Protein AF-A0A949XS47-F1 (afdb_monomer_lite)

Structure (mmCIF, N/CA/C/O backbone):
data_AF-A0A949XS47-F1
#
_entry.id   AF-A0A949XS47-F1
#
loop_
_atom_site.group_PDB
_atom_site.id
_atom_site.type_symbol
_atom_site.label_atom_id
_atom_site.label_alt_id
_atom_site.label_comp_id
_atom_site.label_asym_id
_atom_site.label_entity_id
_atom_site.label_seq_id
_atom_site.pdbx_PDB_ins_code
_atom_site.Cartn_x
_atom_site.Cartn_y
_atom_site.Cartn_z
_atom_site.occupancy
_atom_site.B_iso_or_equiv
_atom_site.auth_seq_id
_atom_site.auth_comp_id
_atom_site.auth_asym_id
_atom_site.auth_atom_id
_atom_site.pdbx_PDB_model_num
ATOM 1 N N . MET A 1 1 ? 10.000 6.674 -19.677 1.00 73.44 1 MET A N 1
ATOM 2 C CA . MET A 1 1 ? 9.782 7.045 -18.264 1.00 73.44 1 MET A CA 1
ATOM 3 C C . MET A 1 1 ? 8.305 6.850 -17.984 1.00 73.44 1 MET A C 1
ATOM 5 O O . MET A 1 1 ? 7.507 7.380 -18.744 1.00 73.44 1 MET A O 1
ATOM 9 N N . ILE A 1 2 ? 7.958 6.018 -17.003 1.00 85.81 2 ILE A N 1
ATOM 10 C CA . ILE A 1 2 ? 6.567 5.696 -16.661 1.00 85.81 2 ILE A CA 1
ATOM 11 C C . ILE A 1 2 ? 6.234 6.455 -15.379 1.00 85.81 2 ILE A C 1
ATOM 13 O O . ILE A 1 2 ? 6.978 6.359 -14.407 1.00 85.81 2 ILE A O 1
ATOM 17 N N . ALA A 1 3 ? 5.146 7.217 -15.401 1.00 92.31 3 ALA A N 1
ATOM 18 C CA . ALA A 1 3 ? 4.561 7.843 -14.226 1.00 92.31 3 ALA A CA 1
ATOM 19 C C . ALA A 1 3 ? 3.075 7.481 -14.215 1.00 92.31 3 ALA A C 1
ATOM 21 O O . ALA A 1 3 ? 2.383 7.681 -15.213 1.00 92.31 3 ALA A O 1
ATOM 22 N N . HIS A 1 4 ? 2.613 6.902 -13.113 1.00 94.00 4 HIS A N 1
ATOM 23 C CA . HIS A 1 4 ? 1.245 6.437 -12.940 1.00 94.00 4 HIS A CA 1
ATOM 24 C C . HIS A 1 4 ? 0.807 6.775 -11.516 1.00 94.00 4 HIS A C 1
ATOM 26 O O . HIS A 1 4 ? 1.558 6.531 -10.571 1.00 94.00 4 HIS A O 1
ATOM 32 N N . THR A 1 5 ? -0.384 7.353 -11.381 1.00 96.25 5 THR A N 1
ATOM 33 C CA . THR A 1 5 ? -0.919 7.822 -10.102 1.00 96.25 5 THR A CA 1
ATOM 34 C C . THR A 1 5 ? -2.338 7.305 -9.950 1.00 96.25 5 THR A C 1
ATOM 36 O O . THR A 1 5 ? -3.182 7.578 -10.802 1.00 96.25 5 THR A O 1
ATOM 39 N N . GLU A 1 6 ? -2.602 6.615 -8.845 1.00 96.50 6 GLU A N 1
ATOM 40 C CA . GLU A 1 6 ? -3.935 6.161 -8.457 1.00 96.50 6 GLU A CA 1
ATOM 41 C C . GLU A 1 6 ? -4.261 6.689 -7.057 1.00 96.50 6 GLU A C 1
ATOM 43 O O . GLU A 1 6 ? -3.389 6.769 -6.189 1.00 96.50 6 GLU A O 1
ATOM 48 N N . TYR A 1 7 ? -5.517 7.084 -6.851 1.00 96.62 7 TYR A N 1
ATOM 49 C CA . TYR A 1 7 ? -6.013 7.530 -5.554 1.00 96.62 7 TYR A CA 1
ATOM 50 C C . TYR A 1 7 ? -6.855 6.434 -4.925 1.00 96.62 7 TYR A C 1
ATOM 52 O O . TYR A 1 7 ? -7.815 5.955 -5.528 1.00 96.62 7 TYR A O 1
ATOM 60 N N . VAL A 1 8 ? -6.543 6.106 -3.675 1.00 95.06 8 VAL A N 1
ATOM 61 C CA . VAL A 1 8 ? -7.291 5.114 -2.905 1.00 95.06 8 VAL A CA 1
ATOM 62 C C . VAL A 1 8 ? -8.102 5.827 -1.842 1.00 95.06 8 VAL A C 1
ATOM 64 O O . VAL A 1 8 ? -7.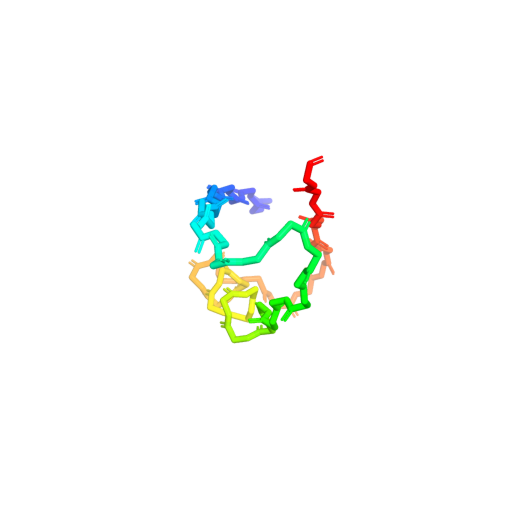569 6.600 -1.050 1.00 95.06 8 VAL A O 1
ATOM 67 N N . THR A 1 9 ? -9.408 5.580 -1.831 1.00 96.12 9 THR A N 1
ATOM 68 C CA . THR A 1 9 ? -10.315 6.129 -0.820 1.00 96.12 9 THR A CA 1
ATOM 69 C C . THR A 1 9 ? -10.799 5.005 0.079 1.00 96.12 9 THR A C 1
ATOM 71 O O . THR A 1 9 ? -11.310 3.995 -0.401 1.00 96.12 9 THR A O 1
ATOM 74 N N . PHE A 1 10 ? -10.677 5.199 1.390 1.00 95.00 10 PHE A N 1
ATOM 75 C CA . PHE A 1 10 ? -11.118 4.234 2.392 1.00 95.00 10 PHE A CA 1
ATOM 76 C C . PHE A 1 10 ? -12.325 4.768 3.156 1.00 95.00 10 PHE A C 1
ATOM 78 O O . PHE A 1 10 ? -12.397 5.949 3.486 1.00 95.00 10 PHE A O 1
ATOM 85 N N . THR A 1 11 ? -13.263 3.881 3.482 1.00 96.06 11 THR A N 1
ATOM 86 C CA . THR A 1 11 ? -14.306 4.142 4.481 1.00 96.06 11 THR A CA 1
ATOM 87 C C . THR A 1 11 ? -14.049 3.218 5.663 1.00 96.06 11 THR A C 1
ATOM 89 O O . THR A 1 11 ? -14.296 2.016 5.570 1.00 96.06 11 THR A O 1
ATOM 92 N N . THR A 1 12 ? -13.510 3.759 6.757 1.00 96.75 12 THR A N 1
ATOM 93 C CA . THR A 1 12 ? -13.231 2.978 7.969 1.00 96.75 12 THR A CA 1
ATOM 94 C C . THR A 1 12 ? -14.510 2.753 8.768 1.00 96.75 12 THR A C 1
ATOM 96 O O . THR A 1 12 ? -15.396 3.608 8.832 1.00 96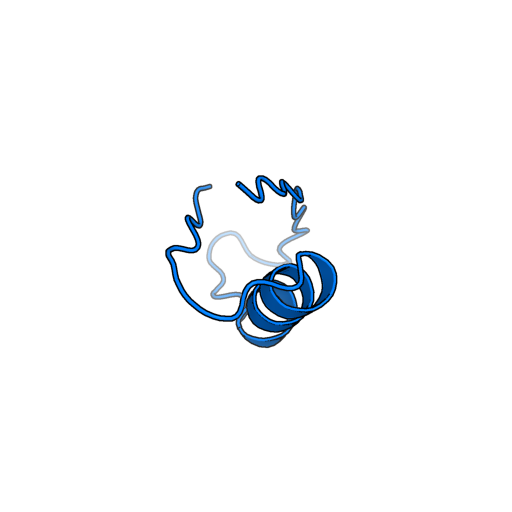.75 12 THR A O 1
ATOM 99 N N . LYS A 1 13 ? -14.620 1.587 9.409 1.00 96.19 13 LYS A N 1
ATOM 100 C CA . LYS A 1 13 ? -15.742 1.282 10.313 1.00 96.19 13 LYS A CA 1
ATOM 101 C C . LYS A 1 13 ? -15.467 1.772 11.728 1.00 96.19 13 LYS A C 1
ATOM 103 O O . LYS A 1 13 ? -16.398 1.968 12.508 1.00 96.19 13 LYS A O 1
ATOM 108 N N . LYS A 1 14 ? -14.189 1.922 12.082 1.00 97.19 14 LYS A N 1
ATOM 109 C CA . LYS A 1 14 ? -13.732 2.334 13.411 1.00 97.19 14 LYS A CA 1
ATOM 110 C C . LYS A 1 14 ? -12.846 3.571 13.317 1.00 97.19 14 LYS A C 1
ATOM 112 O O . LYS A 1 14 ? -12.227 3.841 12.293 1.00 97.19 14 LYS A O 1
ATOM 117 N N . ARG A 1 15 ? -12.738 4.295 14.438 1.00 96.00 15 ARG A N 1
ATOM 118 C CA . ARG A 1 15 ? -11.828 5.445 14.573 1.00 96.00 15 ARG A CA 1
ATOM 119 C C . ARG A 1 15 ? -10.355 5.063 14.359 1.00 96.00 15 ARG A C 1
ATOM 121 O O . ARG A 1 15 ? -9.599 5.881 13.856 1.00 96.00 15 ARG A O 1
ATOM 128 N N . TYR A 1 16 ? -9.967 3.846 14.744 1.00 97.50 16 TYR A N 1
ATOM 129 C CA . TYR A 1 16 ? -8.626 3.297 14.543 1.00 97.50 16 TYR A CA 1
ATOM 130 C C . TYR A 1 16 ? -8.754 1.917 13.906 1.00 97.50 16 TYR A C 1
ATOM 132 O O . TYR A 1 16 ? -9.418 1.036 14.459 1.00 97.50 16 TYR A O 1
ATOM 140 N N . GLU A 1 17 ? -8.153 1.750 12.735 1.00 97.00 17 GLU A N 1
ATOM 141 C CA . GLU A 1 17 ? -8.273 0.547 11.919 1.00 97.00 17 GLU A CA 1
ATOM 142 C C . GLU A 1 17 ? -6.996 0.374 11.094 1.00 97.00 17 GLU A C 1
ATOM 144 O O . GLU A 1 17 ? -6.427 1.357 10.621 1.00 97.00 17 GLU A O 1
ATOM 149 N N . ILE A 1 18 ? -6.537 -0.869 10.952 1.00 96.69 18 ILE A N 1
ATOM 150 C CA . ILE A 1 18 ? -5.459 -1.228 10.030 1.00 96.69 18 ILE A CA 1
ATOM 151 C C . ILE A 1 18 ? -6.136 -1.800 8.791 1.00 96.69 18 ILE A C 1
ATOM 153 O O . ILE A 1 18 ? -6.870 -2.783 8.894 1.00 96.69 18 ILE A O 1
ATOM 157 N N . ILE A 1 19 ? -5.901 -1.173 7.642 1.00 95.81 19 ILE A N 1
ATOM 158 C CA . ILE A 1 19 ? -6.387 -1.640 6.345 1.00 95.81 19 ILE A CA 1
ATOM 159 C C . ILE A 1 19 ? -5.175 -2.130 5.564 1.00 95.81 19 ILE A C 1
ATOM 161 O O . ILE A 1 19 ? -4.233 -1.372 5.342 1.00 95.81 19 ILE A O 1
ATOM 165 N N . ASP A 1 20 ? -5.201 -3.398 5.165 1.00 96.75 20 ASP A N 1
ATOM 166 C CA . ASP A 1 20 ? -4.192 -3.957 4.272 1.00 96.75 20 ASP A CA 1
ATOM 167 C C . ASP A 1 20 ? -4.501 -3.549 2.827 1.00 96.75 20 ASP A C 1
ATOM 169 O O . ASP A 1 20 ? -5.604 -3.779 2.327 1.00 96.75 20 ASP A O 1
ATOM 173 N N . ILE A 1 21 ? -3.529 -2.916 2.172 1.00 96.94 21 ILE A N 1
ATOM 174 C CA . ILE A 1 21 ? -3.636 -2.416 0.797 1.00 96.94 21 ILE A CA 1
ATOM 175 C C . ILE A 1 21 ? -2.615 -3.065 -0.139 1.00 96.94 21 ILE A C 1
ATOM 177 O O . ILE A 1 21 ? -2.444 -2.599 -1.263 1.00 96.94 21 ILE A O 1
ATOM 181 N N . THR A 1 22 ? -1.942 -4.130 0.306 1.00 97.69 22 THR A N 1
ATOM 182 C CA . THR A 1 22 ? -0.846 -4.782 -0.426 1.00 97.69 22 THR A CA 1
ATOM 183 C C . THR A 1 22 ? -1.266 -5.168 -1.844 1.00 97.69 22 THR A C 1
ATOM 185 O O . THR A 1 22 ? -0.623 -4.769 -2.812 1.00 97.69 22 THR A O 1
ATOM 188 N N . GLU A 1 23 ? -2.413 -5.835 -1.984 1.00 97.56 23 GLU A N 1
ATOM 189 C CA . GLU A 1 23 ? -2.957 -6.249 -3.287 1.00 97.56 23 GLU A CA 1
ATOM 190 C C . GLU A 1 23 ? -3.320 -5.064 -4.187 1.00 97.56 23 GLU A C 1
ATOM 192 O O . GLU A 1 23 ? -3.170 -5.121 -5.407 1.00 97.56 23 GLU A O 1
ATOM 197 N N . HIS A 1 2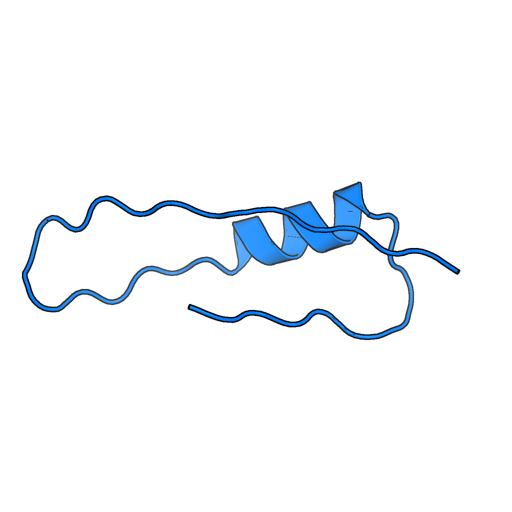4 ? -3.779 -3.960 -3.595 1.00 96.62 24 HIS A N 1
ATOM 198 C CA . HIS A 1 24 ? -4.099 -2.761 -4.357 1.00 96.62 24 HIS A CA 1
ATOM 199 C C . HIS A 1 24 ? -2.824 -2.111 -4.907 1.00 96.62 24 HIS A C 1
ATOM 201 O O . HIS A 1 24 ? -2.763 -1.786 -6.088 1.00 96.62 24 HIS A O 1
ATOM 207 N N . VAL A 1 25 ? -1.778 -1.987 -4.086 1.00 97.12 25 VAL A N 1
ATOM 208 C CA . VAL A 1 25 ? -0.481 -1.440 -4.514 1.00 97.12 25 VAL A CA 1
ATOM 209 C C . VAL A 1 25 ? 0.163 -2.316 -5.596 1.00 97.12 25 VAL A C 1
ATOM 211 O O . VAL A 1 25 ? 0.675 -1.785 -6.583 1.00 97.12 25 VAL A O 1
ATOM 214 N N . GLU A 1 26 ? 0.094 -3.645 -5.471 1.00 97.31 26 GLU A N 1
ATOM 215 C CA . GLU A 1 26 ? 0.592 -4.556 -6.510 1.00 97.31 26 GLU A CA 1
ATOM 216 C C . GLU A 1 26 ? -0.177 -4.421 -7.823 1.00 97.31 26 GLU A C 1
ATOM 218 O O . GLU A 1 26 ? 0.429 -4.429 -8.900 1.00 97.31 26 GLU A O 1
ATOM 223 N N . LYS A 1 27 ? -1.497 -4.226 -7.751 1.00 96.94 27 LYS A N 1
ATOM 224 C CA . LYS A 1 27 ? -2.309 -3.947 -8.934 1.00 96.94 27 LYS A CA 1
ATOM 225 C C . LYS A 1 27 ? -1.882 -2.642 -9.608 1.00 96.94 27 LYS A C 1
ATOM 227 O O . LYS A 1 27 ? -1.641 -2.654 -10.808 1.00 96.94 27 LYS A O 1
ATOM 232 N N . VAL A 1 28 ? -1.690 -1.559 -8.850 1.00 96.19 28 VAL A N 1
ATOM 233 C CA . VAL A 1 28 ? -1.205 -0.269 -9.380 1.00 96.19 28 VAL A CA 1
ATOM 234 C C . VAL A 1 28 ? 0.153 -0.438 -10.072 1.00 96.19 28 VAL A C 1
ATOM 236 O O . VAL A 1 28 ? 0.362 0.064 -11.177 1.00 96.19 28 VAL A O 1
ATOM 239 N N . ARG A 1 29 ? 1.088 -1.182 -9.461 1.00 96.12 29 ARG A N 1
ATOM 240 C CA . ARG A 1 29 ? 2.401 -1.480 -10.061 1.00 96.12 29 ARG A CA 1
ATOM 241 C C . ARG A 1 29 ? 2.254 -2.237 -11.385 1.00 96.12 29 ARG A C 1
ATOM 243 O O . ARG A 1 29 ? 2.947 -1.913 -12.355 1.00 96.12 29 ARG A O 1
ATOM 250 N N . ALA A 1 30 ? 1.384 -3.246 -11.418 1.00 96.69 30 ALA A N 1
ATOM 251 C CA . ALA A 1 30 ? 1.123 -4.057 -12.602 1.00 96.69 30 ALA A CA 1
ATOM 252 C C . ALA A 1 30 ? 0.441 -3.250 -13.720 1.00 96.69 30 ALA A C 1
ATOM 254 O O . ALA A 1 30 ? 0.899 -3.310 -14.862 1.00 96.69 30 ALA A O 1
ATOM 255 N N . ASP A 1 31 ? -0.573 -2.449 -13.388 1.00 96.31 31 ASP A N 1
ATOM 256 C CA . ASP A 1 31 ? -1.322 -1.594 -14.317 1.00 96.31 31 ASP A CA 1
ATOM 257 C C . ASP A 1 31 ? -0.435 -0.476 -14.891 1.00 96.31 31 ASP A C 1
ATOM 259 O O . ASP A 1 31 ? -0.515 -0.151 -16.077 1.00 96.31 31 ASP A O 1
ATOM 263 N N . ALA A 1 32 ? 0.499 0.051 -14.091 1.00 95.69 32 ALA A N 1
ATOM 264 C CA . ALA A 1 32 ? 1.544 0.961 -14.556 1.00 95.69 32 ALA A CA 1
ATOM 265 C C . ALA A 1 32 ? 2.584 0.279 -15.468 1.00 95.69 32 ALA A C 1
ATOM 267 O O . ALA A 1 32 ? 3.379 0.960 -16.114 1.00 95.69 32 ALA A O 1
ATOM 268 N N . GLY A 1 33 ? 2.631 -1.057 -15.512 1.00 95.94 33 GLY A N 1
ATOM 269 C CA . GLY A 1 33 ? 3.656 -1.811 -16.234 1.00 95.94 33 GLY A CA 1
ATOM 270 C C . GLY A 1 33 ? 5.065 -1.635 -15.654 1.00 95.94 33 GLY A C 1
ATOM 271 O O . GLY A 1 33 ? 6.054 -1.792 -16.377 1.00 95.94 33 GLY A O 1
ATOM 272 N N . LEU A 1 34 ? 5.177 -1.292 -14.364 1.00 94.31 34 LEU A N 1
ATOM 273 C CA . LEU A 1 34 ? 6.453 -1.016 -13.706 1.00 94.31 34 LEU A CA 1
ATOM 274 C C . LEU A 1 34 ? 7.182 -2.327 -13.369 1.00 94.31 34 LEU A C 1
ATOM 276 O O . LEU A 1 34 ? 6.749 -3.108 -12.516 1.00 94.31 34 LEU A O 1
ATOM 280 N N . ARG A 1 35 ? 8.307 -2.564 -14.053 1.00 94.31 35 ARG A N 1
ATOM 281 C CA . ARG A 1 35 ? 9.180 -3.734 -13.836 1.00 94.31 35 ARG A CA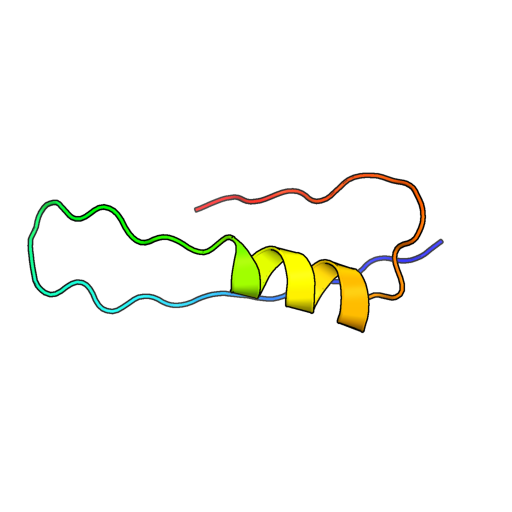 1
ATOM 282 C C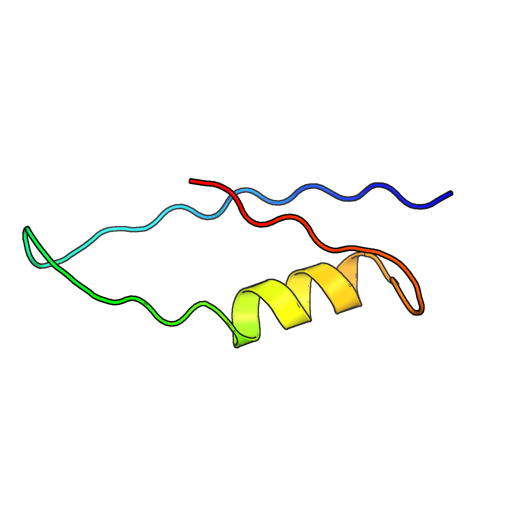 . ARG A 1 35 ? 10.340 -3.458 -12.881 1.00 94.31 35 ARG A C 1
ATOM 284 O O . ARG A 1 35 ? 10.758 -4.374 -12.187 1.00 94.31 35 ARG A O 1
ATOM 291 N N . ASP A 1 36 ? 10.841 -2.227 -12.868 1.00 94.75 36 ASP A N 1
ATOM 292 C CA . ASP A 1 36 ? 11.933 -1.769 -12.007 1.00 94.75 36 ASP A CA 1
ATOM 293 C C . ASP A 1 36 ? 11.752 -0.270 -11.716 1.00 94.75 36 ASP A C 1
ATOM 295 O O . ASP A 1 36 ? 11.374 0.488 -12.618 1.00 94.75 36 ASP A O 1
ATOM 299 N N . GLY A 1 37 ? 11.957 0.145 -10.464 1.00 94.00 37 GLY A N 1
ATOM 300 C CA . GLY A 1 37 ? 11.733 1.511 -9.990 1.00 94.00 37 GLY A CA 1
ATOM 30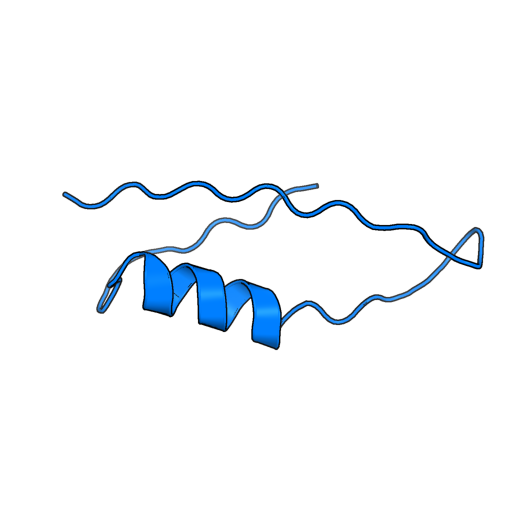1 C C . GLY A 1 37 ? 11.127 1.595 -8.586 1.00 94.00 37 GLY A C 1
ATOM 302 O O . GLY A 1 37 ? 11.292 0.701 -7.760 1.00 94.00 37 GLY A O 1
ATOM 303 N N . TYR A 1 38 ? 10.417 2.693 -8.319 1.00 96.06 38 TYR A N 1
ATOM 304 C CA . TYR A 1 38 ? 9.839 2.996 -7.009 1.00 96.06 38 TYR A CA 1
ATOM 305 C C . TYR A 1 38 ? 8.324 3.178 -7.087 1.00 96.06 38 TYR A C 1
ATOM 307 O O . TYR A 1 38 ? 7.809 3.750 -8.047 1.00 96.06 38 TYR A O 1
ATOM 315 N N . VAL A 1 39 ? 7.632 2.748 -6.031 1.00 96.56 39 VAL A N 1
ATOM 316 C CA . VAL A 1 39 ? 6.213 3.027 -5.791 1.00 96.56 39 VAL A CA 1
ATOM 317 C C . VAL A 1 39 ? 6.111 3.821 -4.492 1.00 96.56 39 VAL A C 1
ATOM 319 O O . VAL A 1 39 ? 6.569 3.364 -3.447 1.00 96.56 39 VAL A O 1
ATOM 322 N N . LEU A 1 40 ? 5.549 5.028 -4.563 1.00 96.88 40 LEU A N 1
ATOM 323 C CA . LEU A 1 40 ? 5.321 5.888 -3.402 1.00 96.88 40 LEU A CA 1
ATOM 324 C C . LEU A 1 40 ? 3.877 5.722 -2.926 1.00 96.88 40 LEU A C 1
ATOM 326 O O . LEU A 1 40 ? 2.949 5.928 -3.703 1.00 96.88 40 LEU A O 1
ATOM 330 N N . VAL A 1 41 ? 3.701 5.413 -1.642 1.00 96.94 41 VAL A N 1
ATOM 331 C CA . VAL A 1 41 ? 2.391 5.373 -0.983 1.00 96.94 41 VAL A CA 1
ATOM 332 C C . VAL A 1 41 ? 2.349 6.476 0.066 1.00 96.94 41 VAL A C 1
ATOM 334 O O . VAL A 1 41 ? 3.210 6.534 0.942 1.00 96.94 41 VAL A O 1
ATOM 337 N N . SER A 1 42 ? 1.352 7.352 -0.037 1.00 95.69 42 SER A N 1
ATOM 338 C CA . SER A 1 42 ? 1.129 8.462 0.891 1.00 95.69 42 SER A CA 1
ATOM 339 C C . SER A 1 42 ? -0.355 8.585 1.208 1.00 95.69 42 SER A C 1
ATOM 341 O O . SER A 1 42 ? -1.190 8.346 0.335 1.00 95.69 42 SER A O 1
ATOM 343 N N . ALA A 1 43 ? -0.651 8.983 2.444 1.00 90.94 43 ALA A N 1
ATOM 344 C CA . ALA A 1 43 ? -1.982 9.345 2.927 1.00 90.94 43 ALA A CA 1
ATOM 345 C C . ALA A 1 43 ? -2.055 10.843 3.242 1.00 90.94 43 ALA A C 1
ATOM 347 O O . ALA A 1 43 ? -0.977 11.436 3.487 1.00 90.94 43 ALA A O 1
#

Foldseek 3Di:
DFDFDDDDDDDDPDPDDDDDCPVVQVVSCVVSVPPDDDDDDDD

Secondary structure (DSSP, 8-state):
------------SSSS-----HHHHHHHHHHTT-SSS------

pLDDT: mean 95.22, std 3.93, range [73.44, 97.69]

Sequence (43 aa):
MIAHTEYVTFTTKKRYEIIDITEHVEKVRADAGLRDGYVLVSA

Radius of gyration: 12.47 Å; chains: 1; bounding box: 28×16×33 Å